Protein AF-A0A0S6XK84-F1 (afdb_monomer)

Nearest PDB structures (foldseek):
  8rpg-assembly1_A  TM=9.424E-01  e=3.096E-09  Streptomyces hiroshimensis
  2jbv-assembly2_B  TM=9.399E-01  e=2.680E-08  Arthrobacter globiformis
  3ljp-assembly2_B  TM=8.996E-01  e=1.695E-08  Arthrobacter globiformis
  7r34-assembly2_B  TM=9.524E-01  e=8.145E-08  Chlorella variabilis
  7dve-assembly2_B  TM=6.143E-01  e=1.141E-03  Microbacterium trichothecenolyticum

Radius of gyration: 20.55 Å; Cα contacts (8 Å, |Δi|>4): 181; chains: 1; bounding box: 48×31×60 Å

Mean predicted aligned error: 3.87 Å

Structure (mmCIF, N/CA/C/O backbone):
data_AF-A0A0S6XK84-F1
#
_entry.id   AF-A0A0S6XK84-F1
#
loop_
_atom_site.group_PDB
_atom_site.id
_atom_site.type_symbol
_atom_site.label_atom_id
_atom_site.label_alt_id
_atom_site.label_comp_id
_atom_site.label_asym_id
_atom_site.label_entity_id
_atom_site.label_seq_id
_atom_site.pdbx_PDB_ins_code
_atom_site.Cartn_x
_atom_site.Cartn_y
_atom_site.Cartn_z
_atom_site.occupancy
_atom_site.B_iso_or_equiv
_atom_site.auth_seq_id
_atom_site.auth_comp_id
_atom_site.auth_asym_id
_atom_site.auth_atom_id
_atom_site.pdbx_PDB_model_num
ATOM 1 N N . MET A 1 1 ? 8.765 -9.396 -23.489 1.00 88.38 1 MET A N 1
ATOM 2 C CA . MET A 1 1 ? 8.954 -9.470 -22.025 1.00 88.38 1 MET A CA 1
ATOM 3 C C . MET A 1 1 ? 8.427 -8.174 -21.449 1.00 88.38 1 MET A C 1
ATOM 5 O O . MET A 1 1 ? 8.705 -7.140 -22.041 1.00 88.38 1 MET A O 1
ATOM 9 N N . THR A 1 2 ? 7.672 -8.242 -20.358 1.00 92.25 2 THR A N 1
ATOM 10 C CA . THR A 1 2 ? 7.090 -7.071 -19.689 1.00 92.25 2 THR A CA 1
ATOM 11 C C . THR A 1 2 ? 7.551 -7.078 -18.243 1.00 92.25 2 THR A C 1
ATOM 13 O O . THR A 1 2 ? 7.561 -8.137 -17.618 1.00 92.25 2 THR A O 1
ATOM 16 N N . PHE A 1 3 ? 7.941 -5.914 -17.734 1.00 93.12 3 PHE A N 1
ATOM 17 C CA . PHE A 1 3 ? 8.293 -5.728 -16.334 1.00 93.12 3 PHE A CA 1
ATOM 18 C C . PHE A 1 3 ? 7.194 -4.910 -15.665 1.00 93.12 3 PHE A C 1
ATOM 20 O O . PHE A 1 3 ? 6.966 -3.764 -16.043 1.00 93.12 3 PHE A O 1
ATOM 27 N N . GLU A 1 4 ? 6.519 -5.505 -14.688 1.00 93.50 4 GLU A N 1
ATOM 28 C CA . GLU A 1 4 ? 5.632 -4.785 -13.780 1.00 93.50 4 GLU A CA 1
ATOM 29 C C . GLU A 1 4 ? 6.422 -4.427 -12.522 1.00 93.50 4 GLU A C 1
ATOM 31 O O . GLU A 1 4 ? 7.087 -5.279 -11.927 1.00 93.50 4 GLU A O 1
ATOM 36 N N . LEU A 1 5 ? 6.405 -3.147 -12.159 1.00 93.88 5 LEU A N 1
ATOM 37 C CA . LEU A 1 5 ? 7.256 -2.594 -11.114 1.00 93.88 5 LEU A CA 1
ATOM 38 C C . LEU A 1 5 ? 6.373 -2.135 -9.957 1.00 93.88 5 LEU A C 1
ATOM 40 O O . LEU A 1 5 ? 5.555 -1.233 -10.117 1.00 93.88 5 LEU A O 1
ATOM 44 N N . LEU A 1 6 ? 6.549 -2.750 -8.788 1.00 92.62 6 LEU A N 1
ATOM 45 C CA . LEU A 1 6 ? 5.776 -2.429 -7.593 1.00 92.62 6 LEU A CA 1
ATOM 46 C C . LEU A 1 6 ? 6.680 -1.823 -6.521 1.00 92.62 6 LEU A C 1
ATOM 48 O O . LEU A 1 6 ? 7.613 -2.467 -6.039 1.00 92.62 6 LEU A O 1
ATOM 52 N N . LEU A 1 7 ? 6.361 -0.601 -6.102 1.00 91.38 7 LEU A N 1
ATOM 53 C CA . LEU A 1 7 ? 7.022 0.049 -4.978 1.00 91.38 7 LEU A CA 1
ATOM 54 C C . LEU A 1 7 ? 6.376 -0.411 -3.663 1.00 91.38 7 LEU A C 1
ATOM 56 O O . LEU A 1 7 ? 5.311 0.070 -3.298 1.00 91.38 7 LEU A O 1
ATOM 60 N N . GLN A 1 8 ? 7.014 -1.353 -2.962 1.00 88.50 8 GLN A N 1
ATOM 61 C CA . GLN A 1 8 ? 6.453 -1.976 -1.747 1.00 88.50 8 GLN A CA 1
ATOM 62 C C . GLN A 1 8 ? 6.843 -1.271 -0.431 1.00 88.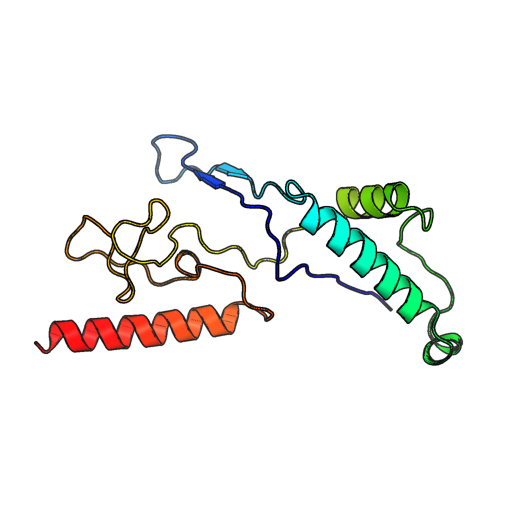50 8 GLN A C 1
ATOM 64 O O . GLN A 1 8 ? 6.326 -1.624 0.621 1.00 88.50 8 GLN A O 1
ATOM 69 N N . ASN A 1 9 ? 7.757 -0.296 -0.466 1.00 85.62 9 ASN A N 1
ATOM 70 C CA . ASN A 1 9 ? 8.215 0.453 0.716 1.00 85.62 9 ASN A CA 1
ATOM 71 C C . ASN A 1 9 ? 8.072 1.965 0.490 1.00 85.62 9 ASN A C 1
ATOM 73 O O . ASN A 1 9 ? 9.017 2.724 0.707 1.00 85.62 9 ASN A O 1
ATOM 77 N N . ASN A 1 10 ? 6.926 2.390 -0.042 1.00 90.00 10 ASN A N 1
ATOM 78 C CA . ASN A 1 10 ? 6.650 3.801 -0.280 1.00 90.00 10 ASN A CA 1
ATOM 79 C C . ASN A 1 10 ? 6.530 4.576 1.041 1.00 90.00 10 ASN A C 1
ATOM 81 O O . ASN A 1 10 ? 6.049 4.053 2.046 1.00 90.00 10 ASN A O 1
ATOM 85 N N . LEU A 1 11 ? 6.944 5.838 1.011 1.00 94.06 11 LEU A N 1
ATOM 86 C CA . LEU A 1 11 ? 6.828 6.787 2.116 1.00 94.06 11 LEU A CA 1
ATOM 87 C C . LEU A 1 11 ? 5.755 7.853 1.872 1.00 94.06 11 LEU A C 1
ATOM 89 O O . LEU A 1 11 ? 5.405 8.577 2.799 1.00 94.06 11 LEU A O 1
ATOM 93 N N . SER A 1 12 ? 5.230 7.973 0.649 1.00 94.81 12 SER A N 1
ATOM 94 C CA . SER A 1 12 ? 4.042 8.790 0.389 1.00 94.81 12 SER A CA 1
ATOM 95 C C . SER A 1 12 ? 2.842 8.179 1.100 1.00 94.81 12 SER A C 1
ATOM 97 O O . SER A 1 12 ? 2.627 6.965 1.039 1.00 94.81 12 SER A O 1
ATOM 99 N N . GLU A 1 13 ? 2.051 9.033 1.741 1.00 93.69 13 GLU A N 1
ATOM 100 C CA . GLU A 1 13 ? 0.871 8.638 2.496 1.00 93.69 13 GLU A CA 1
ATOM 101 C C . GLU A 1 13 ? -0.357 9.374 1.971 1.00 93.69 13 GLU A C 1
ATOM 103 O O . GLU A 1 13 ? -0.392 10.602 1.893 1.00 93.69 13 GLU A O 1
ATOM 108 N N . GLY A 1 14 ? -1.379 8.598 1.628 1.00 94.62 14 GLY A N 1
ATOM 109 C CA . GLY A 1 14 ? -2.645 9.115 1.143 1.00 94.62 14 GLY A CA 1
ATOM 110 C C . GLY A 1 14 ? -3.701 9.254 2.232 1.00 94.62 14 GLY A C 1
ATOM 111 O O . GLY A 1 14 ? -3.488 8.968 3.410 1.00 94.62 14 GLY A O 1
ATOM 112 N N . THR A 1 15 ? -4.896 9.645 1.806 1.00 96.88 15 THR A N 1
ATOM 113 C CA . THR A 1 15 ? -6.082 9.71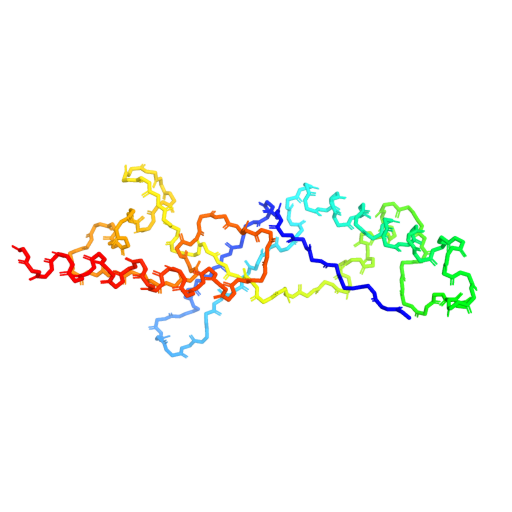9 2.658 1.00 96.88 15 THR A CA 1
ATOM 114 C C . THR A 1 15 ? -7.287 9.060 2.011 1.00 96.88 15 THR A C 1
ATOM 116 O O . THR A 1 15 ? -7.491 9.152 0.800 1.00 96.88 15 THR A O 1
ATOM 119 N N . VAL A 1 16 ? -8.128 8.469 2.856 1.00 97.19 16 VAL A N 1
ATOM 120 C CA . VAL A 1 16 ? -9.500 8.082 2.528 1.00 97.19 16 VAL A CA 1
ATOM 121 C C . VAL A 1 16 ? -10.419 8.873 3.453 1.00 97.19 16 VAL A C 1
ATOM 123 O O . VAL A 1 16 ? -10.231 8.844 4.668 1.00 97.19 16 VAL A O 1
ATOM 126 N N . SER A 1 17 ? -11.380 9.614 2.903 1.00 97.62 17 SER A N 1
ATOM 127 C CA . SER A 1 17 ? -12.284 10.461 3.687 1.00 97.62 17 SER A CA 1
ATOM 128 C C . SER A 1 17 ? -13.716 10.440 3.161 1.00 97.62 17 SER A C 1
ATOM 130 O O . SER A 1 17 ? -13.989 10.063 2.019 1.00 97.62 17 SER A O 1
ATOM 132 N N . LEU A 1 18 ? -14.659 10.837 4.016 1.00 98.12 18 LEU A N 1
ATOM 133 C CA . LEU A 1 18 ? -16.062 10.951 3.634 1.00 98.12 18 LEU A CA 1
ATOM 134 C C . LEU A 1 18 ? -16.237 12.043 2.572 1.00 98.12 18 LEU A C 1
ATOM 136 O O . LEU A 1 18 ? -15.745 13.163 2.715 1.00 98.12 18 LEU A O 1
ATOM 140 N N . ALA A 1 19 ? -16.974 11.729 1.507 1.00 97.56 19 ALA A N 1
ATOM 141 C CA . ALA A 1 19 ? -17.334 12.716 0.491 1.00 97.56 19 ALA A CA 1
ATOM 142 C C . ALA A 1 19 ? -18.547 13.567 0.894 1.00 97.56 19 ALA A C 1
ATOM 144 O O . ALA A 1 19 ? -18.693 14.689 0.402 1.00 97.56 19 ALA A O 1
ATOM 145 N N . SER A 1 20 ? -19.410 13.017 1.754 1.00 97.94 20 SER A N 1
ATOM 146 C CA . SER A 1 20 ? -20.657 13.609 2.240 1.00 97.94 20 SER A CA 1
ATOM 147 C C . SER A 1 20 ? -21.121 12.904 3.528 1.00 97.94 20 SER A C 1
ATOM 149 O O . SER A 1 20 ? -20.430 12.017 4.026 1.00 97.94 20 SER A O 1
ATOM 151 N N . ALA A 1 21 ? -22.294 13.276 4.048 1.00 98.00 21 ALA A N 1
ATOM 152 C CA . ALA A 1 21 ? -22.937 12.590 5.171 1.00 98.00 21 ALA A CA 1
ATOM 153 C C . ALA A 1 21 ? -23.688 11.298 4.776 1.00 98.00 21 ALA A C 1
ATOM 155 O O . ALA A 1 21 ? -24.093 10.550 5.663 1.00 98.00 21 ALA A O 1
ATOM 156 N N . ASP A 1 22 ? -23.899 11.027 3.480 1.00 98.12 22 ASP A N 1
ATOM 157 C CA . ASP A 1 22 ? -24.517 9.776 3.025 1.00 98.12 22 ASP A CA 1
ATOM 158 C C . ASP A 1 22 ? -23.492 8.628 3.093 1.00 98.12 22 ASP A C 1
ATOM 160 O O . ASP A 1 22 ? -22.511 8.656 2.344 1.00 98.12 22 ASP A O 1
ATOM 164 N N . PRO A 1 23 ? -23.703 7.595 3.934 1.00 96.56 23 PRO A N 1
ATOM 165 C CA . PRO A 1 23 ? -22.773 6.473 4.057 1.00 96.56 23 PRO A CA 1
ATOM 166 C C . PRO A 1 23 ? -22.707 5.585 2.803 1.00 96.56 23 PRO A C 1
ATOM 168 O O . PRO A 1 2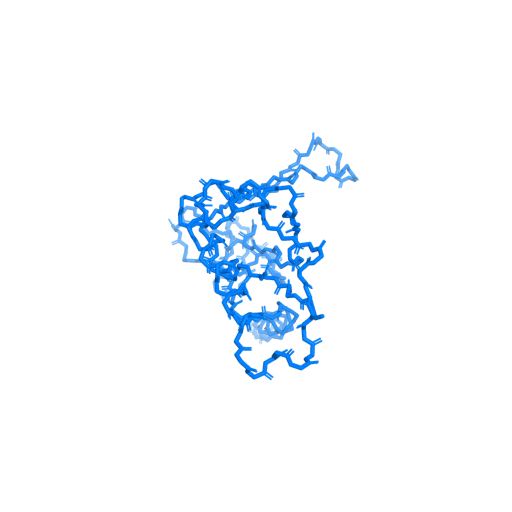3 ? -21.838 4.721 2.725 1.00 96.56 23 PRO A O 1
ATOM 171 N N . ARG A 1 24 ? -23.619 5.754 1.833 1.00 97.62 24 ARG A N 1
ATOM 172 C CA . ARG A 1 24 ? -23.589 5.040 0.544 1.00 97.62 24 ARG A CA 1
ATOM 173 C C . ARG A 1 24 ? -22.805 5.781 -0.535 1.00 97.62 24 ARG A C 1
ATOM 175 O O . ARG A 1 24 ? -22.534 5.199 -1.585 1.00 97.62 24 ARG A O 1
ATOM 182 N N . ALA A 1 25 ? -22.467 7.050 -0.309 1.00 98.19 25 ALA A N 1
ATOM 183 C CA . ALA A 1 25 ? -21.670 7.811 -1.255 1.00 98.19 25 ALA A CA 1
ATOM 184 C C . ALA A 1 25 ? -20.239 7.242 -1.314 1.00 98.19 25 ALA A C 1
ATOM 186 O O . ALA A 1 25 ? -19.669 6.919 -0.268 1.00 98.19 25 ALA A O 1
ATOM 187 N N . PRO A 1 26 ? -19.627 7.139 -2.509 1.00 98.00 26 PRO A N 1
ATOM 188 C CA . PRO A 1 26 ? -18.245 6.692 -2.619 1.00 98.00 26 PRO A CA 1
ATOM 189 C C . PRO A 1 26 ? -17.313 7.643 -1.844 1.00 98.00 26 PRO A C 1
ATOM 191 O O . PRO A 1 26 ? -17.517 8.863 -1.875 1.00 98.00 26 PRO A O 1
ATOM 194 N N . PRO A 1 27 ? -16.293 7.118 -1.142 1.00 97.62 27 PRO A N 1
ATOM 195 C CA . PRO A 1 27 ? -15.363 7.949 -0.392 1.00 97.62 27 PRO A CA 1
ATOM 196 C C . PRO A 1 27 ? -14.463 8.759 -1.331 1.00 97.62 27 PRO A C 1
ATOM 198 O O . PRO A 1 27 ? -14.261 8.414 -2.496 1.00 97.62 27 PRO A O 1
ATOM 201 N N . ARG A 1 28 ? -13.860 9.825 -0.800 1.00 98.06 28 ARG A N 1
ATOM 202 C CA . ARG A 1 28 ? -12.738 10.503 -1.455 1.00 98.06 28 ARG A CA 1
ATOM 203 C C . ARG A 1 28 ? -11.476 9.708 -1.164 1.00 98.06 28 ARG A C 1
ATOM 205 O O . ARG A 1 28 ? -11.153 9.482 -0.000 1.00 98.06 28 ARG A O 1
ATOM 212 N N . ILE A 1 29 ? -10.780 9.293 -2.215 1.00 97.00 29 ILE A N 1
ATOM 213 C CA . ILE A 1 29 ? -9.524 8.550 -2.122 1.00 97.00 29 ILE A CA 1
ATOM 214 C C . ILE A 1 29 ? -8.459 9.374 -2.827 1.00 97.00 29 ILE A C 1
ATOM 216 O O . ILE A 1 29 ? -8.575 9.649 -4.019 1.00 97.00 29 ILE A O 1
ATOM 220 N N . ASP A 1 30 ? -7.429 9.749 -2.082 1.00 96.56 30 ASP A N 1
ATOM 221 C CA . ASP A 1 30 ? -6.259 10.441 -2.607 1.00 96.56 30 ASP A CA 1
ATOM 222 C C . ASP A 1 30 ? -5.000 9.724 -2.109 1.00 96.56 30 ASP A C 1
ATOM 224 O O . ASP A 1 30 ? -4.599 9.932 -0.964 1.00 96.56 30 ASP A O 1
ATOM 228 N N . PRO A 1 31 ? -4.391 8.845 -2.925 1.00 94.19 31 PRO A N 1
ATOM 229 C CA . PRO A 1 31 ? -3.182 8.119 -2.549 1.00 94.19 31 PRO A CA 1
ATOM 230 C C . PRO A 1 31 ? -1.932 9.000 -2.440 1.00 94.19 31 PRO A C 1
ATOM 232 O O . PRO A 1 31 ? -0.934 8.531 -1.899 1.00 94.19 31 PRO A O 1
ATOM 235 N N . ARG A 1 32 ? -1.963 10.224 -2.997 1.00 95.62 32 ARG A N 1
ATOM 236 C CA . ARG A 1 32 ? -0.815 11.142 -3.097 1.00 95.62 32 ARG A CA 1
ATOM 237 C C . ARG A 1 32 ? 0.455 10.475 -3.612 1.00 95.62 32 ARG A C 1
ATOM 239 O O . ARG A 1 32 ? 1.548 10.612 -3.062 1.00 95.62 32 ARG A O 1
ATOM 246 N N . PHE A 1 33 ? 0.298 9.697 -4.679 1.00 95.12 33 PHE A N 1
ATOM 247 C CA . PHE A 1 33 ? 1.408 8.957 -5.247 1.00 95.12 33 PHE A CA 1
ATOM 248 C C . PHE A 1 33 ? 2.589 9.863 -5.596 1.00 95.12 33 PHE A C 1
ATOM 250 O O . PHE A 1 33 ? 2.416 10.937 -6.172 1.00 95.12 33 PHE A O 1
ATOM 257 N N . LEU A 1 34 ? 3.797 9.374 -5.301 1.00 95.56 34 LEU A N 1
ATOM 258 C CA . LEU A 1 34 ? 5.052 10.072 -5.571 1.00 95.56 34 LEU A CA 1
ATOM 259 C C . LEU A 1 34 ? 5.136 11.455 -4.902 1.00 95.56 34 LEU A C 1
ATOM 261 O O . LEU A 1 34 ? 5.901 12.291 -5.372 1.00 95.56 34 LEU A O 1
ATOM 265 N N . GLU A 1 35 ? 4.379 11.743 -3.842 1.00 96.69 35 GLU A N 1
ATOM 266 C CA . GLU A 1 35 ? 4.516 13.005 -3.107 1.00 96.69 35 GLU A CA 1
ATOM 267 C C . GLU A 1 35 ? 5.878 13.062 -2.399 1.00 96.69 35 GLU A C 1
ATOM 269 O O . GLU A 1 35 ? 6.615 14.047 -2.521 1.00 96.69 35 GLU A O 1
ATOM 274 N N . HIS A 1 36 ? 6.269 11.962 -1.748 1.00 97.50 36 HIS A N 1
ATOM 275 C CA . HIS A 1 36 ? 7.530 11.869 -1.027 1.00 97.50 36 HIS A CA 1
ATOM 276 C C . HIS A 1 36 ? 8.728 11.729 -1.996 1.00 97.50 36 HIS A C 1
ATOM 278 O O . HIS A 1 36 ? 8.704 10.889 -2.902 1.00 97.50 36 HIS A O 1
ATOM 284 N N . PRO A 1 37 ? 9.825 12.497 -1.820 1.00 97.31 37 PRO A N 1
ATOM 285 C CA . PRO A 1 37 ? 10.979 12.463 -2.728 1.00 97.31 37 PRO A CA 1
ATOM 286 C C . PRO A 1 37 ? 11.670 11.094 -2.799 1.00 97.31 37 PRO A C 1
ATOM 288 O O . PRO A 1 37 ? 12.180 10.724 -3.856 1.00 97.31 37 PRO A O 1
ATOM 291 N N . PHE A 1 38 ? 11.646 10.321 -1.708 1.00 96.88 38 PHE A N 1
ATOM 292 C CA . PHE A 1 38 ? 12.132 8.935 -1.701 1.00 96.88 38 PHE A CA 1
ATOM 293 C C . PHE A 1 38 ? 11.421 8.073 -2.751 1.00 96.88 38 PHE A C 1
ATOM 295 O O . PHE A 1 38 ? 12.084 7.378 -3.512 1.00 96.88 38 PHE A O 1
ATOM 302 N N . ASP A 1 39 ? 10.095 8.175 -2.860 1.00 96.75 39 ASP A N 1
ATOM 303 C CA . ASP A 1 39 ? 9.317 7.336 -3.776 1.00 96.75 39 ASP A CA 1
ATOM 304 C C . ASP A 1 39 ? 9.625 7.670 -5.231 1.00 96.75 39 ASP A C 1
ATOM 306 O O . ASP A 1 39 ? 9.775 6.767 -6.050 1.00 96.75 39 ASP A O 1
ATOM 310 N N . LYS A 1 40 ? 9.807 8.962 -5.542 1.00 97.31 40 LYS A N 1
ATOM 311 C CA . LYS A 1 40 ? 10.279 9.409 -6.863 1.00 97.31 40 LYS A CA 1
ATOM 312 C C . LYS A 1 40 ? 11.630 8.780 -7.187 1.00 97.31 40 LYS A C 1
ATOM 314 O O . LYS A 1 40 ? 11.804 8.228 -8.271 1.00 97.31 40 LYS A O 1
ATOM 319 N N . ARG A 1 41 ? 12.574 8.833 -6.239 1.00 97.62 41 ARG A N 1
ATOM 320 C CA . ARG A 1 41 ? 13.920 8.292 -6.440 1.00 97.62 41 ARG A CA 1
ATOM 321 C C . ARG A 1 41 ? 13.898 6.780 -6.649 1.00 97.62 41 ARG A C 1
ATOM 323 O O . ARG A 1 41 ? 14.531 6.301 -7.584 1.00 97.62 41 ARG A O 1
ATOM 330 N N . ILE A 1 42 ? 13.166 6.033 -5.823 1.00 96.75 42 ILE A N 1
ATOM 331 C CA . ILE A 1 42 ? 13.078 4.578 -5.984 1.00 96.75 42 ILE A CA 1
ATOM 332 C C . ILE A 1 42 ? 12.365 4.213 -7.287 1.00 96.75 42 ILE A C 1
ATOM 334 O O . ILE A 1 42 ? 12.806 3.284 -7.959 1.00 96.75 42 ILE A O 1
ATOM 338 N N . ALA A 1 43 ? 11.322 4.940 -7.694 1.00 96.94 43 ALA A N 1
ATOM 339 C CA . ALA A 1 43 ? 10.652 4.686 -8.967 1.00 96.94 43 ALA A CA 1
ATOM 340 C C . ALA A 1 43 ? 11.617 4.836 -10.157 1.00 96.94 43 ALA A C 1
ATOM 342 O O . ALA A 1 43 ? 11.679 3.944 -11.005 1.00 96.94 43 ALA A O 1
ATOM 343 N N . ILE A 1 44 ? 12.425 5.904 -10.170 1.00 97.75 44 ILE A N 1
ATOM 344 C CA . ILE A 1 44 ? 13.456 6.124 -11.195 1.00 97.75 44 ILE A CA 1
ATOM 345 C C . ILE A 1 44 ? 14.444 4.955 -11.239 1.00 97.75 44 ILE A C 1
ATOM 347 O O . ILE A 1 44 ? 14.659 4.355 -12.293 1.00 97.75 44 ILE A O 1
ATOM 351 N N . GLU A 1 45 ? 15.006 4.586 -10.088 1.00 97.44 45 GLU A N 1
ATOM 352 C CA . GLU A 1 45 ? 16.009 3.520 -10.015 1.00 97.44 45 GLU A CA 1
ATOM 353 C C . GLU A 1 45 ? 15.437 2.146 -10.362 1.00 97.44 45 GLU A C 1
ATOM 355 O O . GLU A 1 45 ? 16.111 1.329 -10.987 1.00 97.44 45 GLU A O 1
ATOM 360 N N . THR A 1 46 ? 14.169 1.903 -10.036 1.00 96.38 46 THR A N 1
ATOM 361 C CA . THR A 1 46 ? 13.488 0.650 -10.373 1.00 96.38 46 THR A CA 1
ATOM 362 C C . THR A 1 46 ? 13.300 0.518 -11.886 1.00 96.38 46 THR A C 1
ATOM 364 O O . THR A 1 46 ? 13.575 -0.545 -12.445 1.00 96.38 46 THR A O 1
ATOM 367 N N . VAL A 1 47 ? 12.906 1.596 -12.577 1.00 97.25 47 VAL A N 1
ATOM 368 C CA . VAL A 1 47 ? 12.825 1.605 -14.049 1.00 97.25 47 VAL A CA 1
ATOM 369 C C . VAL A 1 47 ? 14.215 1.446 -14.664 1.00 97.25 47 VAL A C 1
ATOM 371 O O . VAL A 1 47 ? 14.397 0.604 -15.544 1.00 97.25 47 VAL A O 1
ATOM 374 N N . ARG A 1 48 ? 15.217 2.186 -14.172 1.00 97.12 48 ARG A N 1
ATOM 375 C CA . ARG A 1 48 ? 16.611 2.087 -14.639 1.00 97.12 48 ARG A CA 1
ATOM 376 C C . ARG A 1 48 ? 17.129 0.649 -14.532 1.00 97.12 48 ARG A C 1
ATOM 378 O O . ARG A 1 48 ? 17.699 0.121 -15.489 1.00 97.12 48 ARG A O 1
ATOM 385 N N . GLN A 1 49 ? 16.855 -0.017 -13.411 1.00 96.56 49 GLN A N 1
ATOM 386 C CA . GLN A 1 49 ? 17.219 -1.413 -13.193 1.00 96.56 49 GLN A CA 1
ATOM 387 C C . GLN A 1 49 ? 16.467 -2.366 -14.133 1.00 96.56 49 GLN A C 1
ATOM 389 O O . GLN A 1 49 ? 17.081 -3.271 -14.696 1.00 96.56 49 GLN A O 1
ATOM 394 N N . ALA A 1 50 ? 15.166 -2.164 -14.357 1.00 95.69 50 ALA A N 1
ATOM 395 C CA . ALA A 1 50 ? 14.388 -2.975 -15.297 1.00 95.69 50 ALA A CA 1
ATOM 396 C C . ALA A 1 50 ? 14.928 -2.867 -16.735 1.00 95.69 50 ALA A C 1
ATOM 398 O O . ALA A 1 50 ? 15.080 -3.878 -17.424 1.00 95.69 50 ALA A O 1
ATOM 399 N N . LEU A 1 51 ? 15.306 -1.658 -17.165 1.00 94.69 51 LEU A N 1
ATOM 400 C CA . LEU A 1 51 ? 15.947 -1.427 -18.462 1.00 94.69 51 LEU A CA 1
ATOM 401 C C . LEU A 1 51 ? 17.315 -2.115 -18.554 1.00 94.69 51 LEU A C 1
ATOM 403 O O . LEU A 1 51 ? 17.629 -2.713 -19.585 1.00 94.69 51 LEU A O 1
ATOM 407 N N . ALA A 1 52 ? 18.121 -2.067 -17.490 1.00 94.38 52 ALA A N 1
ATOM 408 C CA . ALA A 1 52 ? 19.407 -2.760 -17.433 1.00 94.38 52 ALA A CA 1
ATOM 409 C C . ALA A 1 52 ? 19.237 -4.286 -17.537 1.00 94.38 52 ALA A C 1
ATOM 411 O O . ALA A 1 52 ? 19.951 -4.931 -18.306 1.00 94.38 52 ALA A O 1
ATOM 412 N N . ILE A 1 53 ? 18.249 -4.854 -16.833 1.00 94.31 53 ILE A N 1
ATOM 413 C CA . ILE A 1 53 ? 17.900 -6.279 -16.925 1.00 94.31 53 ILE A CA 1
ATOM 414 C C . ILE A 1 53 ? 17.483 -6.623 -18.356 1.00 94.31 53 ILE A C 1
ATOM 416 O O . ILE A 1 53 ? 18.010 -7.576 -18.922 1.00 94.31 53 ILE A O 1
ATOM 420 N N . GLY A 1 54 ? 16.606 -5.831 -18.978 1.00 92.94 54 GLY A N 1
ATOM 421 C CA . GLY A 1 54 ? 16.161 -6.059 -20.356 1.00 92.94 54 GLY A CA 1
ATOM 422 C C . GLY A 1 54 ? 17.284 -5.999 -21.404 1.00 92.94 54 GLY A C 1
ATOM 423 O O . GLY A 1 54 ? 17.170 -6.626 -22.454 1.00 92.94 54 GLY A O 1
ATOM 424 N N . LYS A 1 55 ? 18.380 -5.283 -21.119 1.00 92.44 55 LYS A N 1
ATOM 425 C CA . LYS A 1 55 ? 19.569 -5.178 -21.985 1.00 92.44 55 LYS A CA 1
ATOM 426 C C . LYS A 1 55 ? 20.641 -6.236 -21.696 1.00 92.44 55 LYS A C 1
ATOM 428 O O . LYS A 1 55 ? 21.632 -6.300 -22.423 1.00 92.44 55 LYS A O 1
ATOM 433 N N . ALA A 1 56 ? 20.489 -7.050 -20.649 1.00 95.31 56 ALA A N 1
ATOM 434 C CA . ALA A 1 56 ? 21.505 -8.031 -20.282 1.00 95.31 56 ALA A CA 1
ATOM 435 C C . ALA A 1 56 ? 21.700 -9.083 -21.390 1.00 95.31 56 ALA A C 1
ATOM 437 O O . ALA A 1 56 ? 20.742 -9.539 -22.019 1.00 95.31 56 ALA A O 1
ATOM 438 N N . SER A 1 57 ? 22.948 -9.513 -21.603 1.00 95.31 57 SER A N 1
ATOM 439 C CA . SER A 1 57 ? 23.326 -10.441 -22.685 1.00 95.31 57 SER A CA 1
ATOM 440 C C . SER A 1 57 ? 22.544 -11.757 -22.658 1.00 95.31 57 SER A C 1
ATOM 442 O O . 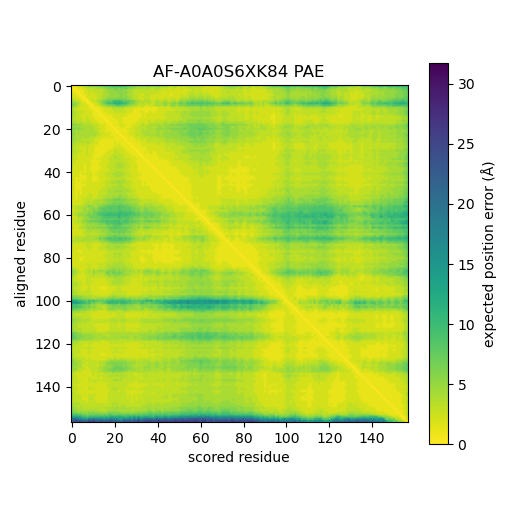SER A 1 57 ? 22.214 -12.292 -23.719 1.00 95.31 57 SER A O 1
ATOM 444 N N . ALA A 1 58 ? 22.172 -12.225 -21.462 1.00 96.06 58 ALA A N 1
ATOM 445 C CA . ALA A 1 58 ? 21.331 -13.401 -21.241 1.00 96.06 58 ALA A CA 1
ATOM 446 C C . ALA A 1 58 ? 19.968 -13.327 -21.956 1.00 96.06 58 ALA A C 1
ATOM 448 O O . ALA A 1 58 ? 19.394 -14.363 -22.280 1.00 96.06 58 ALA A O 1
ATOM 449 N N . TYR A 1 59 ? 19.467 -12.122 -22.242 1.00 95.06 59 TYR A N 1
ATOM 450 C CA . TYR A 1 59 ? 18.183 -11.912 -22.910 1.00 95.06 59 TYR A CA 1
ATOM 451 C C . TYR A 1 59 ? 18.304 -11.481 -24.375 1.00 95.06 59 TYR A C 1
ATOM 453 O O . TYR A 1 59 ? 17.280 -11.323 -25.034 1.00 95.06 59 TYR A O 1
ATOM 461 N N . SER A 1 60 ? 19.516 -11.337 -24.919 1.00 92.25 60 SER A N 1
ATOM 462 C CA . SER A 1 60 ? 19.751 -10.819 -26.282 1.00 92.25 60 SER A CA 1
ATOM 463 C C . SER A 1 60 ? 19.076 -11.634 -27.400 1.00 92.25 60 SER A C 1
ATOM 465 O O . SER A 1 60 ? 18.687 -11.091 -28.435 1.00 92.25 60 SER A O 1
ATOM 467 N N . SER A 1 61 ? 18.883 -12.941 -27.202 1.00 94.88 61 SER A N 1
ATOM 468 C CA . SER A 1 61 ? 18.167 -13.796 -28.157 1.00 94.88 61 SER A CA 1
ATOM 469 C C . SER A 1 61 ? 16.642 -13.655 -28.065 1.00 94.88 61 SER A C 1
ATOM 471 O O . SER A 1 61 ? 15.956 -13.883 -29.066 1.00 94.88 61 SER A O 1
ATOM 473 N N . ILE A 1 62 ? 16.124 -13.230 -26.907 1.00 94.88 62 ILE A N 1
ATOM 474 C CA . ILE A 1 62 ? 14.697 -13.187 -26.554 1.00 94.88 62 ILE A CA 1
ATOM 475 C C . ILE A 1 62 ? 14.115 -11.783 -26.764 1.00 94.88 62 ILE A C 1
ATOM 477 O O . ILE A 1 62 ? 13.046 -11.631 -27.354 1.00 94.88 62 ILE A O 1
ATOM 481 N N . ILE A 1 63 ? 14.805 -10.747 -26.289 1.00 94.38 63 ILE A N 1
ATOM 482 C CA . ILE A 1 63 ? 14.357 -9.354 -26.342 1.00 94.38 63 ILE A CA 1
ATOM 483 C C . ILE A 1 63 ? 14.942 -8.704 -27.595 1.00 94.38 63 ILE A C 1
ATOM 485 O O . ILE A 1 63 ? 16.155 -8.630 -27.755 1.00 94.38 63 ILE A O 1
ATOM 489 N N . LYS A 1 64 ? 14.072 -8.246 -28.502 1.00 91.25 64 LYS A N 1
ATOM 490 C CA . LYS A 1 64 ? 14.484 -7.637 -29.780 1.00 91.25 64 LYS A CA 1
ATOM 491 C C . LYS A 1 64 ? 14.582 -6.120 -29.710 1.00 91.25 64 LYS A C 1
ATOM 493 O O . LYS A 1 64 ? 15.555 -5.551 -30.185 1.00 91.25 64 LYS A O 1
ATOM 498 N N . HIS A 1 65 ? 13.572 -5.475 -29.144 1.00 91.31 65 HIS A N 1
ATOM 499 C CA . HIS A 1 65 ? 13.524 -4.033 -28.942 1.00 91.31 65 HIS A CA 1
ATOM 500 C C . HIS A 1 65 ? 12.522 -3.706 -27.831 1.00 91.31 65 HIS A C 1
ATOM 502 O O . HIS A 1 65 ? 11.654 -4.518 -27.500 1.00 91.31 65 HIS A O 1
ATOM 508 N N . MET A 1 66 ? 12.666 -2.518 -27.250 1.00 93.69 66 MET A N 1
ATOM 509 C CA . MET A 1 66 ? 11.709 -1.958 -26.302 1.00 93.69 66 MET A CA 1
ATOM 510 C C . MET A 1 66 ? 10.523 -1.374 -27.074 1.00 93.69 66 MET A C 1
ATOM 512 O O . MET A 1 66 ? 10.726 -0.675 -28.061 1.00 93.69 66 MET A O 1
ATOM 516 N N . VAL A 1 67 ? 9.302 -1.678 -26.632 1.00 94.50 67 VAL A N 1
ATOM 517 C CA . VAL A 1 67 ? 8.054 -1.179 -27.249 1.00 94.50 67 VAL A CA 1
ATOM 518 C C . VAL A 1 67 ? 7.290 -0.207 -26.351 1.00 94.50 67 VAL A C 1
ATOM 520 O O . VAL A 1 67 ? 6.428 0.512 -26.836 1.00 94.50 67 VAL A O 1
ATOM 523 N N . HIS A 1 68 ? 7.598 -0.197 -25.052 1.00 94.38 68 HIS A N 1
ATOM 524 C CA . HIS A 1 68 ? 6.988 0.679 -24.055 1.00 94.38 68 HIS A CA 1
ATOM 525 C C . HIS A 1 68 ? 8.013 0.967 -22.959 1.00 94.38 68 HIS A C 1
ATOM 527 O O . HIS A 1 68 ? 8.480 0.036 -22.299 1.00 94.38 68 HIS A O 1
ATOM 533 N N . GLY A 1 69 ? 8.410 2.225 -22.810 1.00 95.75 69 GLY A N 1
ATOM 534 C CA . GLY A 1 69 ? 9.455 2.652 -21.883 1.00 95.75 69 GLY A CA 1
ATOM 535 C C . GLY A 1 69 ? 9.709 4.156 -21.982 1.00 95.75 69 GLY A C 1
ATOM 536 O O . GLY A 1 69 ? 9.097 4.812 -22.823 1.00 95.75 69 GLY A O 1
ATOM 537 N N . PRO A 1 70 ? 10.587 4.706 -21.131 1.00 97.38 70 PRO A N 1
ATOM 538 C CA . PRO A 1 70 ? 10.906 6.127 -21.158 1.00 97.38 70 PRO A CA 1
ATOM 539 C C . PRO A 1 70 ? 11.665 6.515 -22.434 1.00 97.38 70 PRO A C 1
ATOM 541 O O . PRO A 1 70 ? 12.442 5.721 -22.969 1.00 97.38 70 PRO A O 1
ATOM 544 N N . ASP A 1 71 ? 11.488 7.765 -22.866 1.00 94.62 71 ASP A N 1
ATOM 545 C CA . ASP A 1 71 ? 12.145 8.336 -24.055 1.00 94.62 71 ASP A CA 1
ATOM 546 C C . ASP A 1 71 ? 13.649 8.613 -23.855 1.00 94.62 71 ASP A C 1
ATOM 548 O O . ASP A 1 71 ? 14.371 8.897 -24.810 1.00 94.62 71 ASP A O 1
ATOM 552 N N . GLY A 1 72 ? 14.137 8.518 -22.616 1.00 94.06 72 GLY A N 1
ATOM 553 C CA . GLY A 1 72 ? 15.534 8.724 -22.241 1.00 94.06 72 GLY A CA 1
ATOM 554 C C . GLY A 1 72 ? 15.878 8.052 -20.911 1.00 94.06 72 GLY A C 1
ATOM 555 O O . GLY A 1 72 ? 15.013 7.492 -20.238 1.00 94.06 72 GLY A O 1
ATOM 556 N N . ASP A 1 73 ? 17.155 8.094 -20.535 1.00 94.06 73 ASP A N 1
ATOM 557 C CA . ASP A 1 73 ? 17.692 7.529 -19.288 1.00 94.06 73 ASP A CA 1
ATOM 558 C C . ASP A 1 73 ? 18.017 8.582 -18.214 1.00 94.06 73 ASP A C 1
ATOM 560 O O . ASP A 1 73 ? 18.486 8.238 -17.121 1.00 94.06 73 ASP A O 1
ATOM 564 N N . GLU A 1 74 ? 17.718 9.847 -18.503 1.00 97.88 74 GLU A N 1
ATOM 565 C CA . GLU A 1 74 ? 17.738 10.946 -17.543 1.00 97.88 74 GLU A CA 1
ATOM 566 C C . GLU A 1 74 ? 16.574 10.829 -16.550 1.00 97.88 74 GLU A C 1
ATOM 568 O O . GLU A 1 74 ? 15.466 10.410 -16.904 1.00 97.88 74 GLU A O 1
ATOM 573 N N . ASP A 1 75 ? 16.811 11.237 -15.302 1.00 98.38 75 ASP A N 1
ATOM 574 C CA . ASP A 1 75 ? 15.849 11.096 -14.200 1.00 98.38 75 ASP A CA 1
ATOM 575 C C . ASP A 1 75 ? 14.482 11.733 -14.521 1.00 98.38 75 ASP A C 1
ATOM 577 O O . ASP A 1 75 ? 13.445 11.140 -14.218 1.00 98.38 75 ASP A O 1
ATOM 581 N N . ASP A 1 76 ? 14.459 12.892 -15.186 1.00 98.12 76 ASP A N 1
ATOM 582 C CA . ASP A 1 76 ? 13.219 13.587 -15.558 1.00 98.12 76 ASP A CA 1
ATOM 583 C C . ASP A 1 76 ? 12.411 12.835 -16.625 1.00 98.12 76 ASP A C 1
ATOM 585 O O . ASP A 1 76 ? 11.185 12.747 -16.517 1.00 98.12 76 ASP A O 1
ATOM 589 N N . ALA A 1 77 ? 13.080 12.247 -17.623 1.00 98.31 77 ALA A N 1
ATOM 590 C CA . ALA A 1 77 ? 12.425 11.455 -18.665 1.00 98.31 77 ALA A CA 1
ATOM 591 C C . ALA A 1 77 ? 11.823 10.170 -18.078 1.00 98.31 77 ALA A C 1
ATOM 593 O O . ALA A 1 77 ? 10.676 9.817 -18.365 1.00 98.31 77 ALA A O 1
ATOM 594 N N . ILE A 1 78 ? 12.569 9.507 -17.189 1.00 98.38 78 ILE A N 1
ATOM 595 C CA . ILE A 1 78 ? 12.090 8.325 -16.471 1.00 98.38 78 ILE A CA 1
ATOM 596 C C . ILE A 1 78 ? 10.909 8.688 -15.568 1.00 98.38 78 ILE A C 1
ATOM 598 O O . ILE A 1 78 ? 9.888 8.002 -15.585 1.00 98.38 78 ILE A O 1
ATOM 602 N N . LEU A 1 79 ? 11.010 9.763 -14.785 1.00 98.06 79 LEU A N 1
ATOM 603 C CA . LEU A 1 79 ? 9.946 10.160 -13.867 1.00 98.06 79 LEU A CA 1
ATOM 604 C C . LEU A 1 79 ? 8.682 10.612 -14.608 1.00 98.06 79 LEU A C 1
ATOM 606 O O . LEU A 1 79 ? 7.577 10.352 -14.130 1.00 98.06 79 LEU A O 1
ATOM 610 N N . HIS A 1 80 ? 8.823 11.262 -15.766 1.00 98.19 80 HIS A N 1
ATOM 611 C CA . HIS A 1 80 ? 7.694 11.568 -16.642 1.00 98.19 80 HIS A CA 1
ATOM 612 C C . HIS A 1 80 ? 6.995 10.283 -17.100 1.00 98.19 80 HIS A C 1
ATOM 614 O O . HIS A 1 80 ? 5.795 10.137 -16.874 1.00 98.19 80 HIS A O 1
ATOM 620 N N . PHE A 1 81 ? 7.751 9.308 -17.617 1.00 98.06 81 PHE A N 1
ATOM 621 C CA . PHE A 1 81 ? 7.207 8.000 -17.988 1.00 98.06 81 PHE A CA 1
ATOM 622 C C . PHE A 1 81 ? 6.496 7.312 -16.816 1.00 98.06 81 PHE A C 1
ATOM 624 O O . PHE A 1 81 ? 5.389 6.805 -16.986 1.00 98.06 81 PHE A O 1
ATOM 631 N N . VAL A 1 82 ? 7.089 7.330 -15.616 1.00 97.38 82 VAL A N 1
ATOM 632 C CA . VAL A 1 82 ? 6.454 6.773 -14.413 1.00 97.38 82 VAL A CA 1
ATOM 633 C C . VAL A 1 82 ? 5.116 7.458 -14.148 1.00 97.38 82 VAL A C 1
ATOM 635 O O . VAL A 1 82 ? 4.138 6.759 -13.933 1.00 97.38 82 VAL A O 1
ATOM 638 N N . ARG A 1 83 ? 5.038 8.794 -14.177 1.00 96.56 83 ARG A N 1
ATOM 639 C CA . ARG A 1 83 ? 3.793 9.531 -13.889 1.00 96.56 83 ARG A CA 1
ATOM 640 C C . ARG A 1 83 ? 2.664 9.204 -14.863 1.00 96.56 83 ARG A C 1
ATOM 642 O O . ARG A 1 83 ? 1.541 9.012 -14.412 1.00 96.56 83 ARG A O 1
ATOM 649 N N . GLU A 1 84 ? 2.969 9.094 -16.152 1.00 97.25 84 GLU A N 1
ATOM 650 C CA . GLU A 1 84 ? 1.975 8.771 -17.187 1.00 97.25 84 GLU A CA 1
ATOM 651 C C . GLU A 1 84 ? 1.481 7.317 -17.110 1.00 97.25 84 GLU A C 1
ATOM 653 O O . GLU A 1 84 ? 0.405 6.995 -17.607 1.00 97.25 84 GLU A O 1
ATOM 658 N N . ASN A 1 85 ? 2.257 6.427 -16.483 1.00 96.00 85 ASN A N 1
ATOM 659 C CA . ASN A 1 85 ? 1.983 4.988 -16.447 1.00 96.00 85 ASN A CA 1
ATOM 660 C C . ASN A 1 85 ? 1.712 4.449 -15.036 1.00 96.00 85 ASN A C 1
ATOM 662 O O . ASN A 1 85 ? 1.567 3.239 -14.851 1.00 96.00 85 ASN A O 1
ATOM 666 N N . LEU A 1 86 ? 1.667 5.319 -14.028 1.00 95.19 86 LEU A N 1
ATOM 667 C CA . LEU A 1 86 ? 1.486 4.909 -12.645 1.00 95.19 86 LEU A CA 1
ATOM 668 C C . LEU A 1 86 ? 0.044 4.464 -12.393 1.00 95.19 86 LEU A C 1
ATOM 670 O O . LEU A 1 86 ? -0.910 5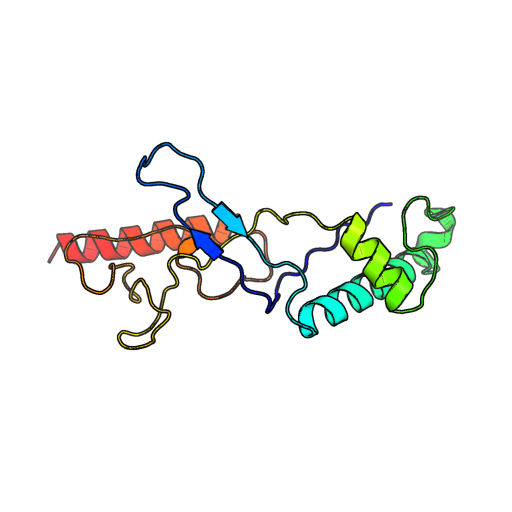.180 -12.690 1.00 95.19 86 LEU A O 1
ATOM 674 N N . GLY A 1 87 ? -0.101 3.306 -11.755 1.00 91.62 87 GLY A N 1
ATOM 675 C CA . GLY A 1 87 ? -1.381 2.768 -11.311 1.00 91.62 87 GLY A CA 1
ATOM 676 C C . GLY A 1 87 ? -1.338 2.291 -9.863 1.00 91.62 87 GLY A C 1
ATOM 677 O O . GLY A 1 87 ? -0.287 2.260 -9.220 1.00 91.62 87 GLY A O 1
ATOM 678 N N . GLN A 1 88 ? -2.500 1.905 -9.336 1.00 88.81 88 GLN A N 1
ATOM 679 C CA . GLN A 1 88 ? -2.568 1.277 -8.019 1.00 88.81 88 GLN A CA 1
ATOM 680 C C . GLN A 1 88 ? -2.050 -0.163 -8.087 1.00 88.81 88 GLN A C 1
ATOM 682 O O . GLN A 1 88 ? -2.500 -0.940 -8.920 1.00 88.81 88 GLN A O 1
ATOM 687 N N . GLY A 1 89 ? -1.193 -0.551 -7.141 1.00 90.06 89 GLY A N 1
ATOM 688 C CA . GLY A 1 89 ? -0.776 -1.948 -6.956 1.00 90.06 89 GLY A CA 1
ATOM 689 C C . GLY A 1 89 ? -1.781 -2.811 -6.182 1.00 90.06 89 GLY A C 1
ATOM 690 O O . GLY A 1 89 ? -1.422 -3.888 -5.724 1.00 90.06 89 GLY A O 1
ATOM 691 N N . TYR A 1 90 ? -3.008 -2.321 -5.958 1.00 92.56 90 TYR A N 1
ATOM 692 C CA . TYR A 1 90 ? -4.081 -3.000 -5.210 1.00 92.56 90 TYR A CA 1
ATOM 693 C C . TYR A 1 90 ? -3.721 -3.434 -3.773 1.00 92.56 90 TYR A C 1
ATOM 695 O O . TYR A 1 90 ? -4.323 -4.352 -3.220 1.00 92.56 90 TYR A O 1
ATOM 703 N N . HIS A 1 91 ? -2.763 -2.749 -3.142 1.00 94.94 91 HIS A N 1
ATOM 704 C CA . HIS A 1 91 ? -2.248 -3.056 -1.800 1.00 94.94 91 HIS A CA 1
ATOM 705 C C . HIS A 1 91 ? -2.482 -1.916 -0.783 1.00 94.94 91 HIS A C 1
ATOM 707 O O . HIS A 1 91 ? -1.671 -1.706 0.116 1.00 94.94 91 HIS A O 1
ATOM 713 N N . SER A 1 92 ? -3.564 -1.142 -0.917 1.00 93.19 92 SER A N 1
ATOM 714 C CA . SER A 1 92 ? -3.879 -0.059 0.029 1.00 93.19 92 SER A CA 1
ATOM 715 C C . SER A 1 92 ? -4.114 -0.588 1.452 1.00 93.19 92 SER A C 1
ATOM 717 O O . SER A 1 92 ? -4.809 -1.584 1.646 1.00 93.19 92 SER A O 1
ATOM 719 N N . LEU A 1 93 ? -3.542 0.096 2.446 1.00 94.81 93 LEU A N 1
ATOM 720 C CA . LEU A 1 93 ? -3.561 -0.289 3.861 1.00 94.81 93 LEU A CA 1
ATOM 721 C C . LEU A 1 93 ? -3.348 0.923 4.777 1.00 94.81 93 LEU A C 1
ATOM 723 O O . LEU A 1 93 ? -3.104 2.030 4.302 1.00 94.81 93 LEU A O 1
ATOM 727 N N . GLY A 1 94 ? -3.427 0.709 6.091 1.00 95.19 94 GLY A N 1
ATOM 728 C CA . GLY A 1 94 ? -3.011 1.699 7.094 1.00 95.19 94 GLY A CA 1
ATOM 729 C C . GLY A 1 94 ? -4.009 2.818 7.408 1.00 95.19 94 GLY A C 1
ATOM 730 O O . GLY A 1 94 ? -3.699 3.691 8.217 1.00 95.19 94 GLY A O 1
ATOM 731 N N . SER A 1 95 ? -5.213 2.809 6.826 1.00 96.38 95 SER A N 1
ATOM 732 C CA . SER A 1 95 ? -6.249 3.822 7.091 1.00 96.38 95 SER A CA 1
ATOM 733 C C . SER A 1 95 ? -6.862 3.746 8.499 1.00 96.38 95 SER A C 1
ATOM 735 O O . SER A 1 95 ? -7.427 4.731 8.969 1.00 96.38 95 SER A O 1
ATOM 737 N N . CYS A 1 96 ? -6.719 2.615 9.194 1.00 97.31 96 CYS A N 1
ATOM 738 C CA . CYS A 1 96 ? -7.059 2.432 10.608 1.00 97.31 96 CYS A CA 1
ATOM 739 C C . CYS A 1 96 ? -5.868 1.829 11.363 1.00 97.31 96 CYS A C 1
ATOM 741 O O . CYS A 1 96 ? -6.003 0.838 12.080 1.00 97.31 96 CYS A O 1
ATOM 743 N N . ARG A 1 97 ? -4.690 2.429 11.162 1.00 96.88 97 ARG A N 1
ATOM 744 C CA . ARG A 1 97 ? -3.385 1.959 11.639 1.00 96.88 97 ARG A CA 1
ATOM 745 C C . ARG A 1 97 ? -3.403 1.453 13.086 1.00 96.88 97 ARG A C 1
ATOM 747 O O . ARG A 1 97 ? -3.843 2.143 14.006 1.00 96.88 97 ARG A O 1
ATOM 754 N N . MET A 1 98 ? -2.842 0.263 13.277 1.00 97.69 98 MET A N 1
ATOM 755 C CA . MET A 1 98 ? -2.531 -0.298 14.586 1.00 97.69 98 MET A CA 1
ATOM 756 C C . MET A 1 98 ? -1.312 0.393 15.200 1.00 97.69 98 MET A C 1
ATOM 758 O O . MET A 1 98 ? -0.302 0.586 14.522 1.00 97.69 98 MET A O 1
ATOM 762 N N . GLY A 1 99 ? -1.375 0.700 16.494 1.00 96.19 99 GLY A N 1
ATOM 763 C CA . GLY A 1 99 ? -0.240 1.257 17.223 1.00 96.19 99 GLY A CA 1
ATOM 764 C C . GLY A 1 99 ? -0.482 1.389 18.730 1.00 96.19 99 GLY A C 1
ATOM 765 O O . GLY A 1 99 ? -1.533 0.990 19.238 1.00 96.19 99 GLY A O 1
ATOM 766 N N . PRO A 1 100 ? 0.508 1.900 19.482 1.00 92.19 100 PRO A N 1
ATOM 767 C CA . PRO A 1 100 ? 0.384 2.118 20.916 1.00 92.19 100 PRO A CA 1
ATOM 768 C C . PRO A 1 100 ? -0.668 3.187 21.232 1.00 92.19 100 PRO A C 1
ATOM 770 O O . PRO A 1 100 ? -0.842 4.162 20.493 1.00 92.19 100 PRO A O 1
ATOM 773 N N . ALA A 1 101 ? -1.333 3.025 22.378 1.00 81.88 101 ALA A N 1
ATOM 774 C CA . ALA A 1 101 ? -2.216 4.047 22.922 1.00 81.88 101 ALA A CA 1
ATOM 775 C C . ALA A 1 101 ? -1.405 5.321 23.221 1.00 81.88 101 ALA A C 1
ATOM 777 O O . ALA A 1 101 ? -0.390 5.265 23.914 1.00 81.88 101 ALA A O 1
ATOM 778 N N . GLY A 1 102 ? -1.844 6.459 22.679 1.00 83.62 102 GLY A N 1
ATOM 779 C CA . GLY A 1 102 ? -1.168 7.754 22.816 1.00 83.62 102 GLY A CA 1
ATOM 780 C C . GLY A 1 102 ? -0.322 8.177 21.609 1.00 83.62 102 GLY A C 1
ATOM 781 O O . GLY A 1 102 ? 0.023 9.353 21.511 1.00 83.62 102 GLY A O 1
ATOM 782 N N . GLU A 1 103 ? -0.036 7.285 20.653 1.00 92.88 103 GLU A N 1
ATOM 783 C CA . GLU A 1 103 ? 0.479 7.712 19.345 1.00 92.88 103 GLU A CA 1
ATOM 784 C C . GLU A 1 103 ? -0.670 8.309 18.522 1.00 92.88 103 GLU A C 1
ATOM 786 O O . GLU A 1 103 ? -1.700 7.671 18.315 1.00 92.88 103 GLU A O 1
ATOM 791 N N . ALA A 1 104 ? -0.486 9.538 18.032 1.00 90.81 104 ALA A N 1
ATOM 792 C CA . ALA A 1 104 ? -1.542 10.323 17.385 1.00 90.81 104 ALA A CA 1
ATOM 793 C C . ALA A 1 104 ? -2.156 9.663 16.136 1.00 90.81 104 ALA A C 1
ATOM 795 O O . ALA A 1 104 ? -3.260 10.017 15.732 1.00 90.81 104 ALA A O 1
ATOM 796 N N . ARG A 1 105 ? -1.437 8.726 15.509 1.00 92.69 105 ARG A N 1
ATOM 797 C CA . ARG A 1 105 ? -1.870 8.017 14.297 1.00 92.69 105 ARG A CA 1
ATOM 798 C C . ARG A 1 105 ? -2.446 6.627 14.570 1.00 92.69 105 ARG A C 1
ATOM 800 O O . ARG A 1 105 ? -2.864 5.966 13.623 1.00 92.69 105 ARG A O 1
ATOM 807 N N . SER A 1 106 ? -2.455 6.176 15.822 1.00 96.81 106 SER A N 1
ATOM 808 C CA . SER A 1 106 ? -3.040 4.891 16.200 1.00 96.81 106 SER A CA 1
ATOM 809 C C . SER A 1 106 ? -4.561 4.993 16.221 1.00 96.81 106 SER A C 1
ATOM 811 O O . SER A 1 106 ? -5.124 5.822 16.931 1.00 96.81 106 SER A O 1
ATOM 813 N N . VAL A 1 107 ? -5.225 4.118 15.472 1.00 97.81 107 VAL A N 1
ATOM 814 C CA . VAL A 1 107 ? -6.688 3.980 15.459 1.00 97.81 107 VAL A CA 1
ATOM 815 C C . VAL A 1 107 ? -7.113 2.745 16.246 1.00 97.81 107 VAL A C 1
ATOM 817 O O . VAL A 1 107 ? -8.090 2.794 16.991 1.00 97.81 107 VAL A O 1
ATOM 820 N N . VAL A 1 108 ? -6.355 1.651 16.132 1.00 98.06 108 VAL A N 1
ATOM 821 C CA . VAL A 1 108 ? -6.577 0.428 16.912 1.00 98.06 108 VAL A CA 1
ATOM 822 C C . VAL A 1 108 ? -5.358 0.056 17.745 1.00 98.06 108 VAL A C 1
ATOM 824 O O . VAL A 1 108 ? -4.221 0.367 17.387 1.00 98.06 108 VAL A O 1
ATOM 827 N N . ASP A 1 109 ? -5.589 -0.641 18.853 1.00 96.38 109 ASP A N 1
ATOM 828 C CA . ASP A 1 109 ? -4.514 -1.223 19.653 1.00 96.38 109 ASP A CA 1
ATOM 829 C C . ASP A 1 109 ? -4.034 -2.583 19.106 1.00 96.38 109 ASP A C 1
ATOM 831 O O . ASP A 1 109 ? -4.550 -3.115 18.120 1.00 96.38 109 ASP A O 1
ATOM 835 N N . SER A 1 110 ? -3.048 -3.190 19.776 1.00 95.44 110 SER A N 1
ATOM 836 C CA . SER A 1 110 ? -2.480 -4.496 19.396 1.00 95.44 110 SER A CA 1
ATOM 837 C C . SER A 1 110 ? -3.447 -5.682 19.524 1.00 95.44 110 SER A C 1
ATOM 839 O O . SER A 1 110 ? -3.112 -6.8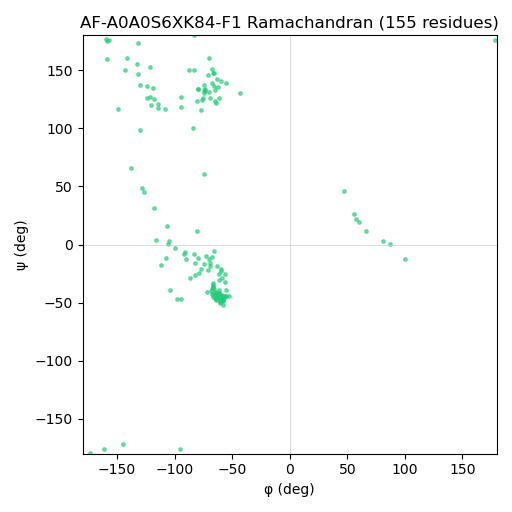01 19.122 1.00 95.44 110 SER A O 1
ATOM 841 N N . ALA A 1 111 ? -4.644 -5.452 20.070 1.00 95.69 111 ALA A N 1
ATOM 842 C CA . ALA A 1 111 ? -5.738 -6.406 20.134 1.00 95.69 111 ALA A CA 1
ATOM 843 C C . ALA A 1 111 ? -6.879 -6.074 19.156 1.00 95.69 111 ALA A C 1
ATOM 845 O O . ALA A 1 111 ? -7.964 -6.652 19.271 1.00 95.69 111 ALA A O 1
ATOM 846 N N . PHE A 1 112 ? -6.623 -5.210 18.166 1.00 97.69 112 PHE A N 1
ATOM 847 C CA . PHE A 1 112 ? -7.575 -4.761 17.144 1.00 97.69 112 PHE A CA 1
ATOM 848 C C . PHE A 1 112 ? -8.736 -3.930 17.694 1.00 97.69 112 PHE A C 1
ATOM 850 O O . PHE A 1 112 ? -9.709 -3.706 16.977 1.00 97.69 112 PHE A O 1
ATOM 857 N N . ARG A 1 113 ? -8.673 -3.487 18.954 1.00 96.62 113 ARG A N 1
ATOM 858 C CA . ARG A 1 113 ? -9.743 -2.706 19.583 1.00 96.62 113 ARG A CA 1
ATOM 859 C C . ARG A 1 113 ? -9.639 -1.258 19.143 1.00 96.62 113 ARG A C 1
ATOM 861 O O . ARG A 1 113 ? -8.545 -0.694 19.154 1.00 96.62 113 ARG A O 1
ATOM 868 N N . LEU A 1 114 ? -10.771 -0.674 18.764 1.00 97.06 114 LEU A N 1
ATOM 869 C CA . LEU A 1 114 ? -10.848 0.735 18.401 1.00 97.06 114 LEU A CA 1
ATOM 870 C C . LEU A 1 114 ? -10.531 1.590 19.632 1.00 97.06 114 LEU A C 1
ATOM 872 O O . LEU A 1 114 ? -11.158 1.450 20.679 1.00 97.06 114 LEU A O 1
ATOM 876 N N . ILE A 1 115 ? -9.533 2.463 19.527 1.00 96.75 115 ILE A N 1
ATOM 877 C CA . ILE A 1 115 ? -9.103 3.282 20.661 1.00 96.75 115 ILE A CA 1
ATOM 878 C C . ILE A 1 115 ? -10.204 4.300 20.984 1.00 96.75 115 ILE A C 1
ATOM 880 O O . ILE A 1 115 ? -10.644 5.053 20.119 1.00 96.75 115 ILE A O 1
ATOM 884 N N . GLY A 1 116 ? -10.642 4.328 22.246 1.00 94.69 116 GLY A N 1
ATOM 885 C CA . GLY A 1 116 ? -11.688 5.237 22.726 1.00 94.69 116 GLY A CA 1
ATOM 886 C C . GLY A 1 116 ? -13.123 4.723 22.563 1.00 94.69 116 GLY A C 1
ATOM 887 O O . GLY A 1 116 ? -14.045 5.434 22.954 1.00 94.69 116 GLY A O 1
ATOM 888 N N . LEU A 1 117 ? -13.325 3.513 22.028 1.00 95.94 117 LEU A N 1
ATOM 889 C CA . LEU A 1 117 ? -14.632 2.856 21.986 1.00 95.94 117 LEU A CA 1
ATOM 890 C C . LEU A 1 117 ? -14.558 1.423 22.513 1.00 95.94 117 LEU A C 1
ATOM 892 O O . LEU A 1 117 ? -13.683 0.644 22.142 1.00 95.94 117 LEU A O 1
ATOM 896 N N . ASP A 1 118 ? -15.547 1.055 23.321 1.00 94.19 118 ASP A N 1
ATOM 897 C CA . ASP A 1 118 ? -15.703 -0.312 23.804 1.00 94.19 118 ASP A CA 1
ATOM 898 C C . ASP A 1 118 ? -16.422 -1.187 22.773 1.00 94.19 118 ASP A C 1
ATOM 900 O O . ASP A 1 118 ? -17.275 -0.724 22.017 1.00 94.19 118 ASP A O 1
ATOM 904 N N . ASN A 1 119 ? -16.110 -2.486 22.774 1.00 93.88 119 ASN A N 1
ATOM 905 C CA . ASN A 1 119 ? -16.788 -3.514 21.971 1.00 93.88 119 ASN A CA 1
ATOM 906 C C . ASN A 1 119 ? -16.744 -3.310 20.441 1.00 93.88 119 ASN A C 1
ATOM 908 O O . ASN A 1 119 ? -17.520 -3.932 19.717 1.00 93.88 119 ASN A O 1
ATOM 912 N N . VAL A 1 120 ? -15.813 -2.495 19.932 1.00 97.12 120 VAL A N 1
ATOM 913 C CA . VAL A 1 120 ? -15.586 -2.297 18.491 1.00 97.12 120 VAL A CA 1
ATOM 914 C C . VAL A 1 120 ? -14.165 -2.717 18.122 1.00 97.12 120 VAL A C 1
ATOM 916 O O . VAL A 1 120 ? -13.200 -2.366 18.804 1.00 97.12 120 VAL A O 1
ATOM 919 N N . ARG A 1 121 ? -14.027 -3.470 17.024 1.00 97.69 121 ARG A N 1
ATOM 920 C CA . ARG A 1 121 ? -12.734 -3.873 16.455 1.00 97.69 121 ARG A CA 1
ATOM 921 C C . ARG A 1 121 ? -12.685 -3.646 14.951 1.00 97.69 121 ARG A C 1
ATOM 923 O O . ARG A 1 121 ? -13.720 -3.687 14.292 1.00 97.69 121 ARG A O 1
ATOM 930 N N . VAL A 1 122 ? -11.475 -3.488 14.420 1.00 98.25 122 VAL A N 1
ATOM 931 C CA . VAL A 1 122 ? -11.198 -3.479 12.974 1.00 98.25 122 VAL A CA 1
ATOM 932 C C . VAL A 1 122 ? -10.197 -4.588 12.671 1.00 98.25 122 VAL A C 1
ATOM 934 O O . VAL A 1 122 ? -9.157 -4.658 13.315 1.00 98.25 122 VAL A O 1
ATOM 937 N N . ALA A 1 123 ? -10.508 -5.472 11.725 1.00 98.00 123 ALA A N 1
ATOM 938 C CA . ALA A 1 123 ? -9.688 -6.644 11.411 1.00 98.00 123 ALA A CA 1
ATOM 939 C C . ALA A 1 123 ? -9.576 -6.855 9.894 1.00 98.00 123 ALA A C 1
ATOM 941 O O . ALA A 1 123 ? -10.068 -7.837 9.344 1.00 98.00 123 ALA A O 1
ATOM 942 N N . ASP A 1 124 ? -8.927 -5.913 9.219 1.00 98.25 124 ASP A N 1
ATOM 943 C CA . ASP A 1 124 ? -8.591 -5.974 7.796 1.00 98.25 124 ASP A CA 1
ATOM 944 C C . ASP A 1 124 ? -7.223 -5.301 7.549 1.00 98.25 124 ASP A C 1
ATOM 946 O O . ASP A 1 124 ? -6.511 -4.956 8.492 1.00 98.25 124 ASP A O 1
ATOM 950 N N . LEU A 1 125 ? -6.829 -5.103 6.287 1.00 97.56 125 LEU A N 1
ATOM 951 C CA . LEU A 1 125 ? -5.545 -4.475 5.944 1.00 97.56 125 LEU A CA 1
ATOM 952 C C . LEU A 1 125 ? -5.412 -3.019 6.421 1.00 97.56 125 LEU A C 1
ATOM 954 O O . LEU A 1 125 ? -4.293 -2.522 6.532 1.00 97.56 125 LEU A O 1
ATOM 958 N N . SER A 1 126 ? -6.504 -2.323 6.747 1.00 97.81 126 SER A N 1
ATOM 959 C CA . SER A 1 126 ? -6.441 -0.944 7.246 1.00 97.81 126 SER A CA 1
ATOM 960 C C . SER A 1 126 ? -5.633 -0.822 8.540 1.00 97.81 126 SER A C 1
ATOM 962 O O . SER A 1 126 ? -5.094 0.248 8.813 1.00 97.81 126 SER A O 1
ATOM 964 N N . VAL A 1 127 ? -5.489 -1.909 9.304 1.00 97.94 127 VAL A N 1
ATOM 965 C CA . VAL A 1 127 ? -4.736 -1.914 10.565 1.00 97.94 127 VAL A CA 1
ATOM 966 C C . VAL A 1 127 ? -3.232 -2.073 10.371 1.00 97.94 127 VAL A C 1
ATOM 968 O O . VAL A 1 127 ? -2.473 -1.795 11.298 1.00 97.94 127 VAL A O 1
ATOM 971 N N . CYS A 1 128 ? -2.770 -2.497 9.191 1.00 95.56 128 CYS A N 1
ATOM 972 C CA . CYS A 1 128 ? -1.344 -2.670 8.926 1.00 95.56 128 CYS A CA 1
ATOM 973 C C . CYS A 1 128 ? -0.616 -1.316 9.013 1.00 95.56 128 CYS A C 1
ATOM 975 O O . CYS A 1 128 ? -0.949 -0.403 8.260 1.00 95.56 128 CYS A O 1
ATOM 977 N N . PRO A 1 129 ? 0.393 -1.162 9.889 1.00 91.69 129 PRO A N 1
ATOM 978 C CA . PRO A 1 129 ? 1.100 0.110 10.040 1.00 91.69 129 PRO A CA 1
ATOM 979 C C . PRO A 1 129 ? 2.102 0.385 8.912 1.00 91.69 129 PRO A C 1
ATOM 981 O O . PRO A 1 129 ? 2.479 1.539 8.713 1.00 91.69 129 PRO A O 1
ATOM 984 N N . ILE A 1 130 ? 2.544 -0.665 8.213 1.00 90.44 130 ILE A N 1
ATOM 985 C CA . ILE A 1 130 ? 3.503 -0.630 7.106 1.00 90.44 130 ILE A CA 1
ATOM 986 C C . ILE A 1 130 ? 3.103 -1.657 6.042 1.00 90.44 130 ILE A C 1
ATOM 988 O O . ILE A 1 130 ? 2.528 -2.700 6.372 1.00 90.44 130 ILE A O 1
ATOM 992 N N . LEU A 1 131 ? 3.433 -1.378 4.781 1.00 90.25 131 LEU A N 1
ATOM 993 C CA . LEU A 1 131 ? 3.332 -2.353 3.698 1.00 90.25 131 LEU A CA 1
ATOM 994 C C . LEU A 1 131 ? 4.471 -3.368 3.819 1.00 90.25 131 LEU A C 1
ATOM 996 O O . LEU A 1 131 ? 5.631 -3.005 4.001 1.00 90.25 131 LEU A O 1
ATOM 1000 N N . THR A 1 132 ? 4.136 -4.654 3.760 1.00 89.69 132 THR A N 1
ATOM 1001 C CA . THR A 1 132 ? 5.128 -5.730 3.712 1.00 89.69 132 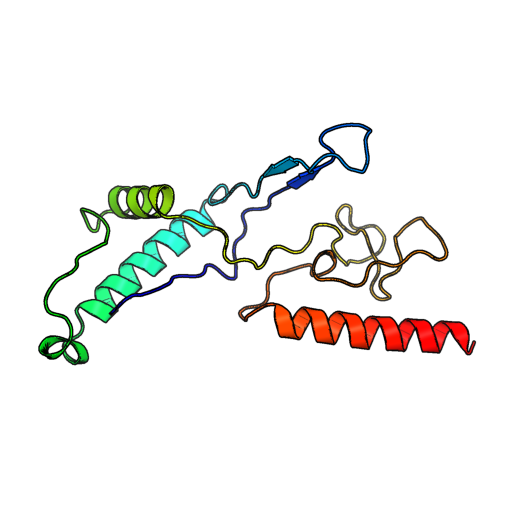THR A CA 1
ATOM 1002 C C . THR A 1 132 ? 5.520 -5.999 2.259 1.00 89.69 132 THR A C 1
ATOM 1004 O O . THR A 1 132 ? 4.723 -5.816 1.346 1.00 89.69 132 THR A O 1
ATOM 1007 N N . CYS A 1 133 ? 6.758 -6.444 2.020 1.00 91.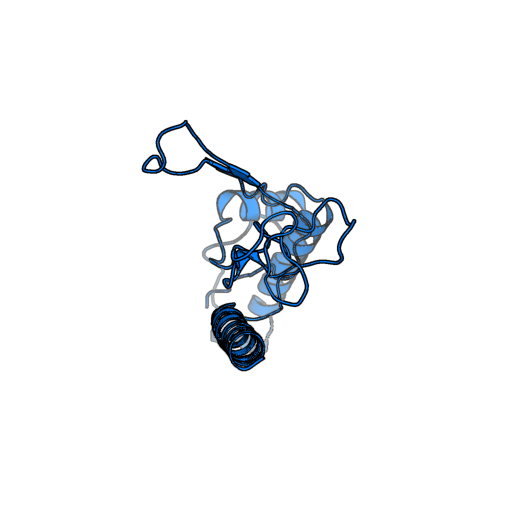25 133 CYS A N 1
ATOM 1008 C CA . CYS A 1 133 ? 7.268 -6.746 0.675 1.00 91.25 133 CYS A CA 1
ATOM 1009 C C . CYS A 1 133 ? 6.697 -8.062 0.109 1.00 91.25 133 CYS A C 1
ATOM 1011 O O . CYS A 1 133 ? 7.436 -9.016 -0.130 1.00 91.25 133 CYS A O 1
ATOM 1013 N N . ASN A 1 134 ? 5.378 -8.143 -0.054 1.00 92.19 134 ASN A N 1
ATOM 1014 C CA . ASN A 1 134 ? 4.664 -9.279 -0.628 1.00 92.19 134 ASN A CA 1
ATOM 1015 C C . ASN A 1 134 ? 3.265 -8.859 -1.122 1.00 92.19 134 ASN A C 1
ATOM 1017 O O . ASN A 1 134 ? 2.836 -7.721 -0.947 1.00 92.19 134 ASN A O 1
ATOM 1021 N N . HIS A 1 135 ? 2.537 -9.794 -1.734 1.00 95.00 135 HIS A N 1
ATOM 1022 C CA . HIS A 1 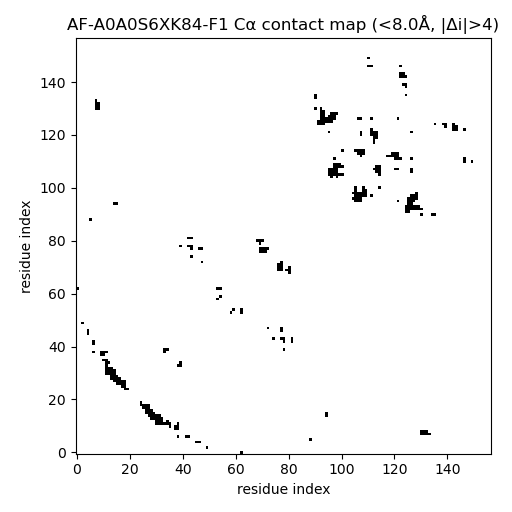135 ? 1.112 -9.601 -1.992 1.00 95.00 135 HIS A CA 1
ATOM 1023 C C . HIS A 1 135 ? 0.304 -9.651 -0.696 1.00 95.00 135 HIS A C 1
ATOM 1025 O O . HIS A 1 135 ? 0.422 -10.590 0.096 1.00 95.00 135 HIS A O 1
ATOM 1031 N N . THR A 1 136 ? -0.575 -8.667 -0.507 1.00 95.38 136 THR A N 1
ATOM 1032 C CA . THR A 1 136 ? -1.196 -8.409 0.799 1.00 95.38 136 THR A CA 1
ATOM 1033 C C . THR A 1 136 ? -2.205 -9.469 1.249 1.00 95.38 136 THR A C 1
ATOM 1035 O O . THR A 1 136 ? -2.539 -9.510 2.433 1.00 95.38 136 THR A O 1
ATOM 1038 N N . GLN A 1 137 ? -2.627 -10.378 0.363 1.00 96.62 137 GLN A N 1
ATOM 1039 C CA . GLN A 1 137 ? -3.608 -11.430 0.655 1.00 96.62 137 GLN A CA 1
ATOM 1040 C C . GLN A 1 137 ? -3.242 -12.271 1.887 1.00 96.62 137 GLN A C 1
ATOM 1042 O O . GLN A 1 137 ? -4.097 -12.524 2.735 1.00 96.62 137 GLN A O 1
ATOM 1047 N N . ILE A 1 138 ? -1.975 -12.680 2.029 1.00 96.62 138 ILE A N 1
ATOM 1048 C CA . ILE A 1 138 ? -1.558 -13.475 3.194 1.00 96.62 138 ILE A CA 1
ATOM 1049 C C . ILE A 1 138 ? -1.639 -12.667 4.494 1.00 96.62 138 ILE A C 1
ATOM 1051 O O . ILE A 1 138 ? -2.049 -13.197 5.523 1.00 96.62 138 ILE A O 1
ATOM 1055 N N . ASN A 1 139 ? -1.324 -11.370 4.446 1.00 96.00 139 ASN A N 1
ATOM 1056 C CA . ASN A 1 139 ? -1.437 -10.487 5.606 1.00 96.00 139 ASN A CA 1
ATOM 1057 C C . ASN A 1 139 ? -2.901 -10.367 6.043 1.00 96.00 139 ASN A C 1
ATOM 1059 O O . ASN A 1 139 ? -3.177 -10.451 7.235 1.00 96.00 139 ASN A O 1
ATOM 1063 N N . ALA A 1 140 ? -3.841 -10.256 5.097 1.00 97.81 140 ALA A N 1
ATOM 1064 C CA . ALA A 1 140 ? -5.270 -10.219 5.405 1.00 97.81 140 ALA A CA 1
ATOM 1065 C C . ALA A 1 140 ? -5.739 -11.496 6.127 1.00 97.81 140 ALA A C 1
ATOM 1067 O O . ALA A 1 140 ? -6.435 -11.407 7.139 1.00 97.81 140 ALA A O 1
ATOM 1068 N N . TYR A 1 141 ? -5.307 -12.680 5.672 1.00 98.38 141 TYR A N 1
ATOM 1069 C CA . TYR A 1 141 ? -5.624 -13.938 6.359 1.00 98.38 141 TYR A CA 1
ATOM 1070 C C . TYR A 1 141 ? -5.042 -14.002 7.773 1.00 98.38 141 TYR A C 1
ATOM 1072 O O . TYR A 1 141 ? -5.748 -14.384 8.705 1.00 98.38 141 TYR A O 1
ATOM 1080 N N . LEU A 1 142 ? -3.780 -13.605 7.948 1.00 97.69 142 LEU A N 1
ATOM 1081 C CA . LEU A 1 142 ? -3.119 -13.619 9.255 1.00 97.69 142 LEU A CA 1
ATOM 1082 C C . LEU A 1 142 ? -3.735 -12.607 10.230 1.00 97.69 142 LEU A C 1
ATOM 1084 O O . LEU A 1 142 ? -3.866 -12.904 11.414 1.00 97.69 142 LEU A O 1
ATOM 1088 N N . ILE A 1 143 ? -4.159 -11.437 9.744 1.00 98.06 143 ILE A N 1
ATOM 1089 C CA . ILE A 1 143 ? -4.910 -10.454 10.535 1.00 98.06 143 ILE A CA 1
ATOM 1090 C C . ILE A 1 143 ? -6.226 -11.060 11.023 1.00 98.06 143 ILE A C 1
ATOM 1092 O O . ILE A 1 143 ? -6.510 -11.003 12.219 1.00 98.06 143 ILE A O 1
ATOM 1096 N N . GLY A 1 144 ? -6.997 -11.673 10.121 1.00 98.38 144 GLY A N 1
ATOM 1097 C CA . GLY A 1 144 ? -8.270 -12.306 10.462 1.00 98.38 144 GLY A CA 1
ATOM 1098 C C . GLY A 1 144 ? -8.114 -13.435 11.484 1.00 98.38 144 GLY A C 1
ATOM 1099 O O . GLY A 1 144 ? -8.815 -13.444 12.496 1.00 98.38 144 GLY A O 1
ATOM 1100 N N . GLU A 1 145 ? -7.158 -14.346 11.268 1.00 98.38 145 GLU A N 1
ATOM 1101 C CA . GLU A 1 145 ? -6.848 -15.443 12.201 1.00 98.38 145 GLU A CA 1
ATOM 1102 C C . GLU A 1 145 ? -6.469 -14.905 13.583 1.00 98.38 145 GLU A C 1
ATOM 1104 O O . GLU A 1 145 ? -7.046 -15.305 14.602 1.00 98.38 145 GLU A O 1
ATOM 1109 N N . ARG A 1 146 ? -5.561 -13.926 13.623 1.00 98.06 146 ARG A N 1
ATOM 1110 C CA . ARG A 1 146 ? -5.080 -13.346 14.872 1.00 98.06 146 ARG A CA 1
ATOM 1111 C C . ARG A 1 146 ? -6.187 -12.613 15.626 1.00 98.06 146 ARG A C 1
ATOM 1113 O O . ARG A 1 146 ? -6.290 -12.773 16.846 1.00 98.06 146 ARG A O 1
ATOM 1120 N N . ALA A 1 147 ? -6.996 -11.816 14.929 1.00 97.94 147 ALA A N 1
ATOM 1121 C CA . ALA A 1 147 ? -8.112 -11.083 15.515 1.00 97.94 147 ALA A CA 1
ATOM 1122 C C . ALA A 1 147 ? -9.168 -12.040 16.084 1.00 97.94 147 ALA A C 1
ATOM 1124 O O . ALA A 1 147 ? -9.589 -11.866 17.229 1.00 97.94 147 ALA A O 1
ATOM 1125 N N . ALA A 1 148 ? -9.524 -13.097 15.345 1.00 97.81 148 ALA A N 1
ATOM 1126 C CA . ALA A 1 148 ? -10.444 -14.132 15.813 1.00 97.81 148 ALA A CA 1
ATOM 1127 C C . ALA A 1 148 ? -9.928 -14.824 17.083 1.00 97.81 148 ALA A C 1
ATOM 1129 O O . ALA A 1 148 ? -10.672 -14.982 18.049 1.00 97.81 148 ALA A O 1
ATOM 1130 N N . ARG A 1 149 ? -8.636 -15.174 17.133 1.00 97.69 149 ARG A N 1
ATOM 1131 C CA . ARG A 1 149 ? -8.031 -15.816 18.309 1.00 97.69 149 ARG A CA 1
ATOM 1132 C C . ARG A 1 149 ? -8.104 -14.942 19.563 1.00 97.69 149 ARG A C 1
ATOM 1134 O O . ARG A 1 149 ? -8.321 -15.455 20.659 1.00 97.69 149 ARG A O 1
ATOM 1141 N N . LEU A 1 150 ? -7.896 -13.634 19.412 1.00 96.44 150 LEU A N 1
ATOM 1142 C CA . LEU A 1 150 ? -8.006 -12.679 20.517 1.00 96.44 150 LEU A CA 1
ATOM 1143 C C . LEU A 1 150 ? -9.461 -12.465 20.936 1.00 96.44 150 LEU A C 1
ATOM 1145 O O . LEU A 1 150 ? -9.740 -12.449 22.128 1.00 96.44 150 LEU A O 1
ATOM 1149 N N . LEU A 1 151 ? -10.382 -12.376 19.975 1.00 95.44 151 LEU A N 1
ATOM 1150 C CA . LEU A 1 151 ? -11.811 -12.266 20.255 1.00 95.44 151 LEU A CA 1
ATOM 1151 C C . LEU A 1 151 ? -12.331 -13.474 21.048 1.00 95.44 151 LEU A C 1
ATOM 1153 O O . LEU A 1 151 ? -13.022 -13.295 22.043 1.00 95.44 151 LEU A O 1
ATOM 1157 N N . ILE A 1 152 ? -11.959 -14.695 20.646 1.00 96.44 152 ILE A N 1
ATOM 1158 C CA . ILE A 1 152 ? -12.332 -15.929 21.356 1.00 96.44 152 ILE A CA 1
ATOM 1159 C C . ILE A 1 152 ? -11.769 -15.923 22.778 1.00 96.44 152 ILE A C 1
ATOM 1161 O O . ILE A 1 152 ? -12.482 -16.250 23.722 1.00 96.44 152 ILE A O 1
ATOM 1165 N N . LYS A 1 153 ? -10.497 -15.537 22.940 1.00 94.56 153 LYS A N 1
ATOM 1166 C CA . LYS A 1 153 ? -9.859 -15.468 24.258 1.00 94.56 153 LYS A CA 1
ATOM 1167 C C . LYS A 1 153 ? -10.602 -14.514 25.197 1.00 94.56 153 LYS A C 1
ATOM 1169 O O . LYS A 1 153 ? -10.810 -14.867 26.350 1.00 94.56 153 LYS A O 1
ATOM 1174 N N . ASP A 1 154 ? -10.997 -13.346 24.701 1.00 91.25 154 ASP A N 1
ATOM 1175 C CA . ASP A 1 154 ? -11.685 -12.328 25.499 1.00 91.25 154 ASP A CA 1
ATOM 1176 C C . ASP A 1 154 ? -13.154 -12.683 25.784 1.00 91.25 154 ASP A C 1
ATOM 1178 O O . ASP A 1 154 ? -13.749 -12.085 26.665 1.00 91.25 154 ASP A O 1
ATOM 1182 N N . PHE A 1 155 ? -13.750 -13.625 25.044 1.00 88.31 155 PHE A N 1
ATOM 1183 C CA . PHE A 1 155 ? -15.121 -14.097 25.282 1.00 88.31 155 PHE A CA 1
ATOM 1184 C C . PHE A 1 155 ? -15.199 -15.228 26.319 1.00 88.31 155 PHE A C 1
ATOM 1186 O O . PHE A 1 155 ? -16.221 -15.417 26.971 1.00 88.31 155 PHE A O 1
ATOM 1193 N N . VAL A 1 156 ? -14.137 -16.030 26.433 1.00 79.75 156 VAL A N 1
ATOM 1194 C CA . VAL A 1 156 ? -14.059 -17.169 27.369 1.00 79.75 156 VAL A CA 1
ATOM 1195 C C . VAL A 1 156 ? -13.650 -16.721 28.786 1.00 79.75 156 VAL A C 1
ATOM 1197 O O . VAL A 1 156 ? -13.701 -17.515 29.728 1.00 79.75 156 VAL A O 1
ATOM 1200 N N . HIS A 1 157 ? -13.269 -15.455 28.946 1.00 55.38 157 HIS A N 1
ATOM 1201 C CA . HIS A 1 157 ? -12.914 -14.810 30.210 1.00 55.38 157 HIS A CA 1
ATOM 1202 C C . HIS A 1 157 ? -13.870 -13.661 30.516 1.00 55.38 157 HIS A C 1
ATOM 1204 O O . HIS A 1 157 ? -14.068 -13.403 31.724 1.00 55.38 157 HIS A O 1
#

pLDDT: mean 94.93, std 4.5, range [55.38, 98.38]

Foldseek 3Di:
DDDDDDDQFDPQAWDWACPDPDPPDHTDTDRVQCVDVVNLVVQLVRLVVVVVVLPDPVCPVPRDDDDQAFPDSDSVSRSVSCVVPPDDPPQDEQNQAEDDPPDPSHQAYPLQHGPPDPPDGDQARNHHNGGDPDDCVVVSVVSVVSNVVSVVVVVVD

Solvent-accessible surface area (backbone atoms only — not comparable to full-atom values): 9717 Å² total; per-residue (Å²): 139,84,87,86,86,80,81,46,80,64,74,42,72,52,51,77,44,79,68,61,90,55,89,84,56,73,61,42,75,44,62,47,78,64,66,30,70,66,38,47,52,51,52,36,52,50,52,54,49,51,53,51,59,63,66,32,76,94,34,58,88,76,53,86,75,89,90,80,80,49,93,47,90,50,65,66,41,31,44,50,44,46,66,82,67,65,76,85,88,86,65,84,56,35,84,40,11,40,35,59,91,86,48,93,72,38,38,15,34,98,78,30,36,33,68,97,49,81,99,43,70,62,69,52,49,32,33,37,73,66,73,61,89,63,76,57,68,62,56,40,53,52,41,40,54,52,44,50,55,52,53,53,54,64,69,80,103

Secondary structure (DSSP, 8-state):
-------SS-----EEE-SSS-TTSPPEEE--TT-SHHHHHHHHHHHHHHHHHHTSGGGTTT----SSS-S-SSHHHHHHHHHHH----S----TT-B--TT-TT--B-TTSBBTT-TT-B--SGGG-SS--SS-THHHHHHHHHHHHHHHHHHH--

Sequence (157 aa):
MTFELLLQNNLSEGTVSLASADPRAPPRIDPRFLEHPFDKRIAIETVRQALAIGKASAYSSIIKHMVHGPDGDEDDAILHFVRENLGQGYHSLGSCRMGPAGEARSVVDSAFRLIGLDNVRVADLSVCPILTCNHTQINAYLIGERAARLLIKDFVH